Protein 3DFR (pdb70)

InterPro domains:
  IPR001796 Dihydrofolate reductase domain [PF00186] (3-160)
  IPR001796 Dihydrofolate reductase domain [PS51330] (1-161)
  IPR001796 Dihydrofolate reductase domain [cd00209] (3-160)
  IPR012259 Dihydrofolate reductase [PIRSF000194] (4-160)
  IPR012259 Dihydrofolate reductase [PTHR48069] (5-162)
  IPR017925 Dihydrofolate reductase conserved site [PS00075] (13-35)
  IPR024072 Dihydrofolate reductase-like domain superfamily [G3DSA:3.40.430.10] (2-163)
  IPR024072 Dihydrofolate reductase-like domain superfamily [SSF53597] (4-162)

Nearest PDB structures (foldseek):
  3dfr-assembly1_A  TM=1.006E+00  e=2.079E-34  Lacticaseibacillus casei
  2l28-assembly1_A  TM=8.827E-01  e=8.925E-28  Lacticaseibacillus casei
  7tj3-assembly1_A  TM=9.178E-01  e=7.478E-16  Stenotrophomonas maltophilia K279a
  4gh8-assembly2_A  TM=9.236E-01  e=3.014E-15  Escherichia coli K-12
  2w3w-assembly1_A  TM=8.950E-01  e=1.076E-14  Mycobacterium avium

B-factor: mean 25.86, std 20.61, range [6.1, 151.3]

CATH classification: 3.40.430.10

Organism: Lacticaseibacillus casei (NCBI:txid1582)

Structure (mmCIF, N/CA/C/O backbone):
data_3DFR
#
_entry.id   3DFR
#
_cell.length_a   71.860
_cell.length_b   71.860
_cell.length_c   93.380
_cell.angle_alpha   90.00
_cell.angle_beta   90.00
_cell.angle_gamma   120.00
#
_symmetry.space_group_name_H-M   'P 61'
#
loop_
_entity.id
_entity.type
_entity.pdbx_description
1 polymer 'DIHYDROFOLATE REDUCTASE'
2 non-polymer 'NADPH DIHYDRO-NICOTINAMIDE-ADENINE-DINUCLEOTIDE PHOSPHATE'
3 non-polymer METHOTREXATE
4 water water
#
loop_
_atom_site.group_PDB
_atom_site.id
_atom_site.type_symbol
_atom_site.label_atom_id
_atom_site.label_alt_id
_atom_site.label_comp_id
_atom_site.label_asym_id
_atom_site.label_entity_id
_atom_site.label_seq_id
_atom_site.pdbx_PDB_ins_code
_atom_site.Cartn_x
_atom_site.Cartn_y
_atom_site.Cartn_z
_atom_site.occupancy
_atom_site.B_iso_or_equiv
_atom_site.auth_seq_id
_atom_site.auth_comp_id
_atom_site.auth_asym_id
_atom_site.auth_atom_id
_atom_site.pdbx_PDB_model_num
ATOM 1 N N . THR A 1 1 ? -0.313 18.726 33.523 1.00 21.00 1 THR A N 1
ATOM 2 C CA . THR A 1 1 ? 0.244 19.616 32.506 1.00 21.40 1 THR A CA 1
ATOM 3 C C . THR A 1 1 ? -0.578 19.597 31.226 1.00 18.90 1 THR A C 1
ATOM 4 O O . THR A 1 1 ? -0.895 18.552 30.694 1.00 17.80 1 THR A O 1
ATOM 8 N N . ALA A 1 2 ? -1.002 20.842 30.834 1.00 13.20 2 ALA A N 1
ATOM 9 C CA . ALA A 1 2 ? -1.868 21.010 29.648 1.00 13.50 2 ALA A CA 1
ATOM 10 C C . ALA A 1 2 ? -0.999 21.570 28.416 1.00 11.60 2 ALA A C 1
ATOM 11 O O . ALA A 1 2 ? -0.040 22.323 28.649 1.00 12.60 2 ALA A O 1
ATOM 13 N N . PHE A 1 3 ? -1.387 21.234 27.174 1.00 13.20 3 PHE A N 1
ATOM 14 C CA . PHE A 1 3 ? -0.891 21.968 26.025 1.00 12.00 3 PHE A CA 1
ATOM 15 C C . PHE A 1 3 ? -2.084 22.827 25.567 1.00 13.00 3 PHE A C 1
ATOM 16 O O . PHE A 1 3 ? -3.230 22.348 25.549 1.00 13.20 3 PHE A O 1
ATOM 24 N N . LEU A 1 4 ? -1.761 24.009 25.222 1.00 10.90 4 LEU A N 1
ATOM 25 C CA . LEU A 1 4 ? -2.806 24.912 24.764 1.00 11.50 4 LEU A CA 1
ATOM 26 C C . LEU A 1 4 ? -2.386 25.478 23.401 1.00 8.00 4 LEU A C 1
ATOM 27 O O . LEU A 1 4 ? -1.311 26.082 23.270 1.00 11.00 4 LEU A O 1
ATOM 32 N N . TRP A 1 5 ? -3.176 25.242 22.430 1.00 10.60 5 TRP A N 1
ATOM 33 C CA . TRP A 1 5 ? -2.856 25.746 21.057 1.00 7.80 5 TRP A CA 1
ATOM 34 C C . TRP A 1 5 ? -4.189 25.939 20.245 1.00 10.30 5 TRP A C 1
ATOM 35 O O . TRP A 1 5 ? -5.192 25.347 20.441 1.00 11.40 5 TRP A O 1
ATOM 46 N N . ALA A 1 6 ? -3.880 26.710 19.134 1.00 9.00 6 ALA A N 1
ATOM 47 C CA . ALA A 1 6 ? -5.005 26.891 18.069 1.00 8.30 6 ALA A CA 1
ATOM 48 C C . ALA A 1 6 ? -4.383 26.399 16.771 1.00 11.30 6 ALA A C 1
ATOM 49 O O . ALA A 1 6 ? -3.212 26.772 16.510 1.00 13.50 6 ALA A O 1
ATOM 51 N N . GLN A 1 7 ? -5.163 25.683 15.949 1.00 12.60 7 GLN A N 1
ATOM 52 C CA . GLN A 1 7 ? -4.613 25.142 14.679 1.00 6.90 7 GLN A CA 1
ATOM 53 C C . GLN A 1 7 ? -5.846 25.260 13.718 1.00 12.10 7 GLN A C 1
ATOM 54 O O . GLN A 1 7 ? -6.974 25.335 13.988 1.00 14.90 7 GLN A O 1
ATOM 60 N N . ASN A 1 8 ? -5.404 25.354 12.457 1.00 12.90 8 ASN A N 1
ATOM 61 C CA . ASN A 1 8 ? -6.392 25.310 11.234 1.00 12.10 8 ASN A CA 1
ATOM 62 C C . ASN A 1 8 ? -6.643 23.792 11.224 1.00 12.90 8 ASN A C 1
ATOM 63 O O . ASN A 1 8 ? -6.148 22.846 11.803 1.00 15.50 8 ASN A O 1
ATOM 68 N N . ARG A 1 9 ? -7.491 23.580 10.104 1.00 12.40 9 ARG A N 1
ATOM 69 C CA . ARG A 1 9 ? -7.948 22.217 9.777 1.00 16.00 9 ARG A CA 1
ATOM 70 C C . ARG A 1 9 ? -6.981 21.203 9.459 1.00 17.60 9 ARG A C 1
ATOM 71 O O . ARG A 1 9 ? -7.154 20.045 9.590 1.00 18.20 9 ARG A O 1
ATOM 79 N N . ASN A 1 10 ? -5.770 21.582 8.974 1.00 13.60 10 ASN A N 1
ATOM 80 C CA . ASN A 1 10 ? -4.624 20.680 8.600 1.00 16.50 10 ASN A CA 1
ATOM 81 C C . ASN A 1 10 ? -3.625 20.705 9.758 1.00 17.50 10 ASN A C 1
ATOM 82 O O . ASN A 1 10 ? -2.576 20.194 9.487 1.00 19.80 10 ASN A O 1
ATOM 87 N N . GLY A 1 11 ? -3.805 21.427 10.879 1.00 14.30 11 GLY A N 1
ATOM 88 C CA . GLY A 1 11 ? -2.774 21.408 11.925 1.00 12.30 11 GLY A CA 1
ATOM 89 C C 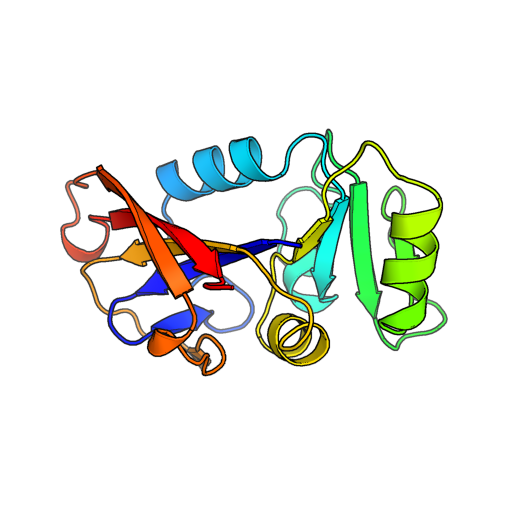. GLY A 1 11 ? -1.775 22.566 12.027 1.00 14.20 11 GLY A C 1
ATOM 90 O O . GLY A 1 11 ? -0.819 22.603 12.793 1.00 15.90 11 GLY A O 1
ATOM 91 N N . LEU A 1 12 ? -2.041 23.499 10.944 1.00 14.30 12 LEU A N 1
ATOM 92 C CA . LEU A 1 12 ? -1.096 24.576 10.916 1.0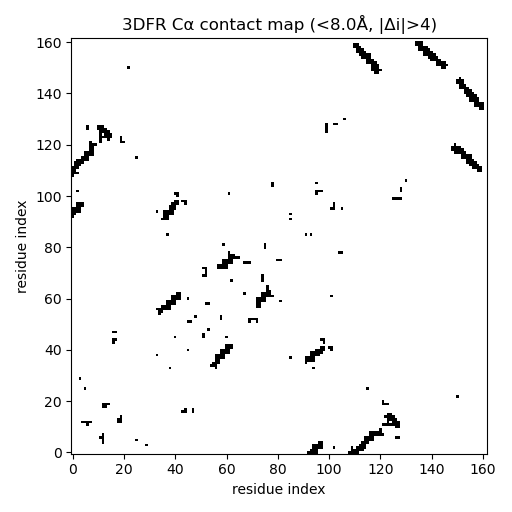0 13.00 12 LEU A CA 1
ATOM 93 C C . LEU A 1 12 ? -1.121 25.466 12.130 1.00 12.10 12 LEU A C 1
ATOM 94 O O . LEU A 1 12 ? -2.228 25.827 12.569 1.00 10.90 12 LEU A O 1
ATOM 99 N N . ILE A 1 13 ? -0.057 25.926 12.812 1.00 12.30 13 ILE A N 1
ATOM 100 C CA . ILE A 1 13 ? -0.075 26.828 13.932 1.00 7.60 13 ILE A CA 1
ATOM 101 C C . ILE A 1 13 ? 0.636 28.210 13.830 1.00 9.80 13 ILE A C 1
ATOM 102 O O . ILE A 1 13 ? 0.492 29.193 14.530 1.00 13.90 13 ILE A O 1
ATOM 107 N N . GLY A 1 14 ? 1.541 28.210 12.700 1.00 12.80 14 GLY A N 1
ATOM 108 C CA . GLY A 1 14 ? 2.317 29.492 12.662 1.00 9.90 14 GLY A CA 1
ATOM 109 C C . GLY A 1 14 ? 2.774 29.859 11.140 1.00 8.50 14 GLY A C 1
ATOM 110 O O . GLY A 1 14 ? 2.777 28.969 10.309 1.00 12.90 14 GLY A O 1
ATOM 111 N N . LYS A 1 15 ? 3.223 31.098 10.981 1.00 11.90 15 LYS A N 1
ATOM 112 C CA . LYS A 1 15 ? 3.650 31.539 9.712 1.00 17.60 15 LYS A CA 1
ATOM 113 C C . LYS A 1 15 ? 4.628 32.660 10.001 1.00 14.40 15 LYS A C 1
ATOM 114 O O . LYS A 1 15 ? 4.330 33.711 10.701 1.00 14.80 15 LYS A O 1
ATOM 120 N N . ASP A 1 16 ? 5.907 32.573 9.618 1.00 18.30 16 ASP A N 1
ATOM 121 C CA . ASP A 1 16 ? 6.960 33.649 9.599 1.00 28.80 16 ASP A CA 1
ATOM 122 C C . ASP A 1 16 ? 7.136 34.128 10.972 1.00 26.10 16 ASP A C 1
ATOM 123 O O . ASP A 1 16 ? 7.330 35.336 11.122 1.00 24.80 16 ASP A O 1
ATOM 128 N N . GLY A 1 17 ? 7.042 33.319 12.037 1.00 18.90 17 GLY A N 1
ATOM 129 C CA . GLY A 1 17 ? 7.168 33.811 13.521 1.00 14.30 17 GLY A CA 1
ATOM 130 C C . GLY A 1 17 ? 5.964 34.427 14.091 1.00 15.00 17 GLY A C 1
ATOM 131 O O . GLY A 1 17 ? 6.105 34.794 15.268 1.00 20.80 17 GLY A O 1
ATOM 132 N N . HIS A 1 18 ? 4.793 34.352 13.409 1.00 18.10 18 HIS A N 1
ATOM 133 C CA . HIS A 1 18 ? 3.618 35.031 13.932 1.00 14.10 18 HIS A CA 1
ATOM 134 C C . HIS A 1 18 ? 2.440 34.010 13.652 1.00 11.30 18 HIS A C 1
ATOM 135 O O . HIS A 1 18 ? 2.680 32.834 13.251 1.00 12.60 18 HIS A O 1
ATOM 142 N N . LEU A 1 19 ? 1.211 34.284 13.988 1.00 14.40 19 LEU A N 1
ATOM 143 C CA . LEU A 1 19 ? 0.036 33.531 13.820 1.00 16.50 19 LEU A CA 1
ATOM 144 C C . LEU A 1 19 ? -0.291 33.836 12.326 1.00 19.20 19 LEU A C 1
ATOM 145 O O . LEU A 1 19 ? -0.115 34.614 11.570 1.00 21.90 19 LEU A O 1
ATOM 150 N N . PRO A 1 20 ? -0.923 32.479 11.906 1.00 14.70 20 PRO A N 1
ATOM 151 C CA . PRO A 1 20 ? -1.293 32.685 10.375 1.00 11.40 20 PRO A CA 1
ATOM 152 C C . PRO A 1 20 ? -2.652 33.369 10.225 1.00 17.90 20 PRO A C 1
ATOM 153 O O . PRO A 1 20 ? -3.212 33.506 9.067 1.00 21.40 20 PRO A O 1
ATOM 157 N N . TRP A 1 21 ? -3.431 33.799 11.224 1.00 13.30 21 TRP A N 1
ATOM 158 C CA . TRP A 1 21 ? -4.782 34.334 11.271 1.00 14.00 21 TRP A CA 1
ATOM 159 C C . TRP A 1 21 ? -4.674 35.417 12.382 1.00 15.30 21 TRP A C 1
ATOM 160 O O . TRP A 1 21 ? -3.848 35.479 13.297 1.00 13.40 21 TRP A O 1
ATOM 171 N N . HIS A 1 22 ? -5.849 36.058 12.606 1.00 16.10 22 HIS A N 1
ATOM 172 C CA . HIS A 1 22 ? -6.112 37.022 13.680 1.00 14.00 22 HIS A CA 1
ATOM 173 C C . HIS A 1 22 ? -7.621 36.748 13.970 1.00 14.60 22 HIS A C 1
ATOM 174 O O . HIS A 1 22 ? -8.612 36.798 13.400 1.00 18.00 22 HIS A O 1
ATOM 181 N N . LEU A 1 23 ? -7.606 36.213 15.249 1.00 13.10 23 LEU A N 1
ATOM 182 C CA . LEU A 1 23 ? -8.828 35.591 15.912 1.00 15.60 23 LEU A CA 1
ATOM 183 C C . LEU A 1 23 ? -8.878 35.927 17.518 1.00 15.90 23 LEU A C 1
ATOM 184 O O . LEU A 1 23 ? -8.760 35.336 18.424 1.00 20.00 23 LEU A O 1
ATOM 189 N N . PRO A 1 24 ? -9.536 37.277 17.425 1.00 15.00 24 PRO A N 1
ATOM 190 C CA . PRO A 1 24 ? -9.662 37.806 18.825 1.00 11.70 24 PRO A CA 1
ATOM 191 C C . PRO A 1 24 ? -10.416 36.873 19.713 1.00 16.60 24 PRO A C 1
ATOM 192 O O . PRO A 1 24 ? -9.938 36.941 20.889 1.00 13.10 24 PRO A O 1
ATOM 196 N N . ASP A 1 25 ? -11.469 36.207 19.554 1.00 12.90 25 ASP A N 1
ATOM 197 C CA . ASP A 1 25 ? -12.112 35.429 20.478 1.00 18.00 25 ASP A CA 1
ATOM 198 C C . ASP A 1 25 ? -11.167 34.452 21.281 1.00 16.60 25 ASP A C 1
ATOM 199 O O . ASP A 1 25 ? -11.282 33.991 22.308 1.00 16.80 25 ASP A O 1
ATOM 204 N N . ASP A 1 26 ? -10.355 33.879 20.301 1.00 14.80 26 ASP A N 1
ATOM 205 C CA . ASP A 1 26 ? -9.367 32.815 20.758 1.00 10.40 26 ASP A CA 1
ATOM 206 C C . ASP A 1 26 ? -8.357 33.369 21.673 1.00 11.10 26 ASP A C 1
ATOM 207 O O . ASP A 1 26 ? -7.671 32.865 22.645 1.00 12.00 26 ASP A O 1
ATOM 212 N N . LEU A 1 27 ? -7.869 34.626 21.421 1.00 13.60 27 LEU A N 1
ATOM 213 C CA . LEU A 1 27 ? -6.927 35.336 22.299 1.00 12.70 27 LEU A CA 1
ATOM 214 C C . LEU A 1 27 ? -7.696 35.609 23.634 1.00 11.80 27 LEU A C 1
ATOM 215 O O . LEU A 1 27 ? -6.870 35.485 24.550 1.00 16.60 27 LEU A O 1
ATOM 220 N N . HIS A 1 28 ? -8.997 35.896 23.691 1.00 12.20 28 HIS A N 1
ATOM 221 C CA . HIS A 1 28 ? -9.514 36.194 25.063 1.00 15.20 28 HIS A CA 1
ATOM 222 C C . HIS A 1 28 ? -9.597 34.744 25.549 1.00 17.80 28 HIS A C 1
ATOM 223 O O . HIS A 1 28 ? -9.424 34.657 26.791 1.00 13.60 28 HIS A O 1
ATOM 230 N N . TYR A 1 29 ? -9.812 33.612 24.942 1.00 15.90 29 TYR A N 1
ATOM 231 C CA . TYR A 1 29 ? -9.863 32.292 25.577 1.00 17.50 29 TYR A CA 1
ATOM 232 C C . TYR A 1 29 ? -8.444 31.963 26.137 1.00 16.20 29 TYR A C 1
ATOM 233 O O . TYR A 1 29 ? -8.311 31.347 27.164 1.00 14.70 29 TYR A O 1
ATOM 242 N N . PHE A 1 30 ? -7.369 32.243 25.297 1.00 16.60 30 PHE A N 1
ATOM 243 C CA . PHE A 1 30 ? -5.961 32.056 25.773 1.00 16.70 30 PHE A CA 1
ATOM 244 C C . PHE A 1 30 ? -5.698 32.660 27.192 1.00 11.60 30 PHE A C 1
ATOM 245 O O . PHE A 1 30 ? -5.012 32.143 27.939 1.00 15.50 30 PHE A O 1
ATOM 253 N N . ARG A 1 31 ? -6.130 33.942 27.136 1.00 12.00 31 ARG A N 1
ATOM 254 C CA . ARG A 1 31 ? -5.950 34.664 28.462 1.00 15.70 31 ARG A CA 1
ATOM 255 C C . ARG A 1 31 ? -6.726 33.904 29.555 1.00 13.70 31 ARG A C 1
ATOM 256 O O . ARG A 1 31 ? -6.202 33.668 30.685 1.00 19.70 31 ARG A O 1
ATOM 264 N N . ALA A 1 32 ? -8.012 33.543 29.405 1.00 14.20 32 ALA A N 1
ATOM 265 C CA . ALA A 1 32 ? -8.835 32.803 30.414 1.00 16.30 32 ALA A CA 1
ATOM 266 C C . ALA A 1 32 ? -8.145 31.608 30.955 1.00 15.80 32 ALA A C 1
ATOM 267 O O . ALA A 1 32 ? -8.318 31.098 31.973 1.00 19.90 32 ALA A O 1
ATOM 269 N N . GLN A 1 33 ? -7.423 30.867 29.956 1.00 16.50 33 GLN A N 1
ATOM 270 C CA . GLN A 1 33 ? -6.755 29.635 30.190 1.00 15.50 33 GLN A CA 1
ATOM 271 C C . GLN A 1 33 ? -5.415 29.853 30.778 1.00 13.50 33 GLN A C 1
ATOM 272 O O . GLN A 1 33 ? -4.822 28.727 31.011 1.00 19.70 33 GLN A O 1
ATOM 278 N N . THR A 1 34 ? -4.865 31.067 30.871 1.00 16.20 34 THR A N 1
ATOM 279 C CA . THR A 1 34 ? -3.474 31.010 31.301 1.00 10.60 34 THR A CA 1
ATOM 280 C C . THR A 1 34 ? -3.334 32.000 32.534 1.00 13.10 34 THR A C 1
ATOM 281 O O . THR A 1 34 ? -2.300 31.776 33.150 1.00 18.90 34 THR A O 1
ATOM 285 N N . VAL A 1 35 ? -4.391 32.859 32.608 1.00 16.20 35 VAL A N 1
ATOM 286 C CA . VAL A 1 35 ? -4.240 33.755 33.822 1.00 16.20 35 VAL A CA 1
ATOM 287 C C . VAL A 1 35 ? -4.118 32.909 35.139 1.00 10.70 35 VAL A C 1
ATOM 288 O O . VAL A 1 35 ? -4.851 31.925 35.279 1.00 19.30 35 VAL A O 1
ATOM 292 N N . GLY A 1 36 ? -3.194 33.400 36.017 1.00 18.10 36 GLY A N 1
ATOM 293 C CA . GLY A 1 36 ? -2.961 32.597 37.184 1.00 14.10 36 GLY A CA 1
ATOM 294 C C . GLY A 1 36 ? -2.177 31.403 37.128 1.00 24.20 36 GLY A C 1
ATOM 295 O O . GLY A 1 36 ? -1.797 30.867 38.090 1.00 24.60 36 GLY A O 1
ATOM 296 N N . LYS A 1 37 ? -1.721 30.911 35.942 1.00 20.60 37 LYS A N 1
ATOM 297 C CA . LYS A 1 37 ? -1.060 29.592 35.914 1.00 18.60 37 LYS A CA 1
ATOM 298 C C . LYS A 1 37 ? 0.359 29.834 35.615 1.00 18.30 37 LYS A C 1
ATOM 299 O O . LYS A 1 37 ? 0.812 31.004 35.438 1.00 14.70 37 LYS A O 1
ATOM 305 N N . ILE A 1 38 ? 1.204 28.832 35.484 1.00 17.30 38 ILE A N 1
ATOM 306 C CA . ILE A 1 38 ? 2.576 28.895 34.952 1.00 15.30 38 ILE A CA 1
ATOM 307 C C . ILE A 1 38 ? 2.565 28.590 33.505 1.00 18.90 38 ILE A C 1
ATOM 308 O O . ILE A 1 38 ? 2.177 27.532 32.991 1.00 13.80 38 ILE A O 1
ATOM 313 N N . MET A 1 39 ? 2.749 29.567 32.683 1.00 15.50 39 MET A N 1
ATOM 314 C CA . MET A 1 39 ? 2.623 29.585 31.329 1.00 14.30 39 MET A CA 1
ATOM 315 C C . MET A 1 39 ? 3.999 29.318 30.610 1.00 14.20 39 MET A C 1
ATOM 316 O O . MET A 1 39 ? 4.847 30.251 30.741 1.00 16.60 39 MET A O 1
ATOM 321 N N . VAL A 1 40 ? 4.380 28.247 29.938 1.00 11.90 40 VAL A N 1
ATOM 322 C CA . VAL A 1 40 ? 5.677 28.017 29.256 1.00 10.00 40 VAL A CA 1
ATOM 323 C C . VAL A 1 40 ? 5.609 28.222 27.790 1.00 14.00 40 VAL A C 1
ATOM 324 O O . VAL A 1 40 ? 4.768 27.625 27.183 1.00 9.60 40 VAL A O 1
ATOM 328 N N . VAL A 1 41 ? 6.482 29.075 27.360 1.00 12.60 41 VAL A N 1
ATOM 329 C CA . VAL A 1 41 ? 6.572 29.380 25.922 1.00 13.10 41 VAL A CA 1
ATOM 330 C C . VAL A 1 41 ? 8.059 29.392 25.521 1.00 20.00 41 VAL A C 1
ATOM 331 O O . VAL A 1 41 ? 8.939 29.560 26.342 1.00 16.10 41 VAL A O 1
ATOM 335 N N . GLY A 1 42 ? 8.332 28.994 24.325 1.00 14.20 42 GLY A N 1
ATOM 336 C CA . GLY A 1 42 ? 9.651 29.025 23.662 1.00 12.90 42 GLY A CA 1
ATOM 337 C C . GLY A 1 42 ? 9.949 30.475 23.420 1.00 12.80 42 GLY A C 1
ATOM 338 O O . GLY A 1 42 ? 9.159 31.483 23.336 1.00 12.90 42 GLY A O 1
ATOM 339 N N . ARG A 1 43 ? 11.286 30.799 23.364 1.00 14.30 43 ARG A N 1
ATOM 340 C CA . ARG A 1 43 ? 11.817 32.131 23.252 1.00 15.10 43 ARG A CA 1
ATOM 341 C C . ARG A 1 43 ? 11.117 32.871 22.010 1.00 14.40 43 ARG A C 1
ATOM 342 O O . ARG A 1 43 ? 10.858 34.103 22.094 1.00 17.20 43 ARG A O 1
ATOM 350 N N . ARG A 1 44 ? 11.142 32.068 20.833 1.00 15.50 44 ARG A N 1
ATOM 351 C CA . ARG A 1 44 ? 10.517 32.853 19.703 1.00 15.10 44 ARG A CA 1
ATOM 352 C C . ARG A 1 44 ? 9.133 33.195 19.797 1.00 16.80 44 ARG A C 1
ATOM 353 O O . ARG A 1 44 ? 8.641 34.284 19.479 1.00 15.20 44 ARG A O 1
ATOM 361 N N . THR A 1 45 ? 8.242 32.373 20.366 1.00 15.10 45 THR A N 1
ATOM 362 C CA . THR A 1 45 ? 6.773 32.666 20.665 1.00 17.40 45 THR A CA 1
ATOM 363 C C . THR A 1 45 ? 6.967 33.799 21.795 1.00 18.70 45 THR A C 1
ATOM 364 O O . THR A 1 45 ? 6.180 34.738 21.589 1.00 17.00 45 THR A O 1
ATOM 368 N N . TYR A 1 46 ? 7.703 33.755 22.841 1.00 16.20 46 TYR A N 1
ATOM 369 C CA . TYR A 1 46 ? 7.617 34.900 23.700 1.00 13.30 46 TYR A CA 1
ATOM 370 C C . TYR A 1 46 ? 7.872 36.213 23.018 1.00 14.70 46 TYR A C 1
ATOM 371 O O . TYR A 1 46 ? 7.236 37.327 23.317 1.00 14.90 46 TYR A O 1
ATOM 380 N N . GLU A 1 47 ? 8.918 36.406 22.131 1.00 23.40 47 GLU A N 1
ATOM 381 C CA . GLU A 1 47 ? 9.299 37.651 21.440 1.00 21.60 47 GLU A CA 1
ATOM 382 C C . GLU A 1 47 ? 8.250 38.136 20.544 1.00 26.30 47 GLU A C 1
ATOM 383 O O . GLU A 1 47 ? 8.091 39.343 20.170 1.00 26.30 47 GLU A O 1
ATOM 389 N N . SER A 1 48 ? 7.272 37.427 20.067 1.00 25.40 48 SER A N 1
ATOM 390 C CA . SER A 1 48 ? 6.033 37.682 19.246 1.00 25.70 48 SER A CA 1
ATOM 391 C C . SER A 1 48 ? 4.815 38.186 19.993 1.00 22.50 48 SER A C 1
ATOM 392 O O . SER A 1 48 ? 3.834 38.628 19.535 1.00 32.20 48 SER A O 1
ATOM 395 N N . PHE A 1 49 ? 4.840 38.030 21.421 1.00 25.40 49 PHE A N 1
ATOM 396 C CA . PHE A 1 49 ? 3.791 38.678 22.290 1.00 21.50 49 PHE A CA 1
ATOM 397 C C . PHE A 1 49 ? 3.942 40.296 22.094 1.00 20.40 49 PHE A C 1
ATOM 398 O O . PHE A 1 49 ? 5.023 40.800 22.206 1.00 27.10 49 PHE A O 1
ATOM 406 N N . PRO A 1 50 ? 2.508 40.713 22.000 1.00 26.00 50 PRO A N 1
ATOM 407 C CA . PRO A 1 50 ? 2.706 42.287 21.860 1.00 26.70 50 PRO A CA 1
ATOM 408 C C . PRO A 1 50 ? 3.130 43.034 23.112 1.00 30.60 50 PRO A C 1
ATOM 409 O O . PRO A 1 50 ? 3.665 44.098 22.943 1.00 33.30 50 PRO A O 1
ATOM 413 N N . LYS A 1 51 ? 2.921 42.561 24.335 1.00 25.90 51 LYS A N 1
ATOM 414 C CA . LYS A 1 51 ? 3.219 43.077 25.773 1.00 26.50 51 LYS A CA 1
ATOM 415 C C . LYS A 1 51 ? 4.042 41.901 26.277 1.00 26.00 51 LYS A C 1
ATOM 416 O O . LYS A 1 51 ? 3.589 40.669 26.305 1.00 28.80 51 LYS A O 1
ATOM 418 N N . ARG A 1 52 ? 5.278 41.963 26.875 1.00 23.90 52 ARG A N 1
ATOM 419 C CA . ARG A 1 52 ? 6.169 40.731 27.360 1.00 30.70 52 ARG A CA 1
ATOM 420 C C . ARG A 1 52 ? 6.611 41.584 28.602 1.00 32.80 52 ARG A C 1
ATOM 421 O O . ARG A 1 52 ? 7.222 42.629 28.976 1.00 29.80 52 ARG A O 1
ATOM 429 N N . PRO A 1 53 ? 6.460 40.961 30.115 1.00 19.70 53 PRO A N 1
ATOM 430 C CA . PRO A 1 53 ? 5.691 39.667 29.984 1.00 18.50 53 PRO A CA 1
ATOM 431 C C . PRO A 1 53 ? 4.164 39.810 29.826 1.00 20.10 53 PRO A C 1
ATOM 432 O O . PRO A 1 53 ? 3.618 40.918 30.068 1.00 17.30 53 PRO A O 1
ATOM 436 N N . LEU A 1 54 ? 3.388 38.727 29.592 1.00 16.70 54 LEU A N 1
ATOM 437 C CA . LEU A 1 54 ? 1.911 38.808 29.508 1.00 16.70 54 LEU A CA 1
ATOM 438 C C . LEU A 1 54 ? 1.678 38.839 31.058 1.00 15.50 54 LEU A C 1
ATOM 439 O O . LEU A 1 54 ? 1.980 38.205 31.936 1.00 18.60 54 LEU A O 1
ATOM 444 N N . PRO A 1 55 ? 0.557 39.935 31.170 1.00 18.40 55 PRO A N 1
ATOM 445 C CA . PRO A 1 55 ? 0.406 40.059 32.711 1.00 16.60 55 PRO A CA 1
ATOM 446 C C . PRO A 1 55 ? -0.485 39.138 33.421 1.00 21.60 55 PRO A C 1
ATOM 447 O O . PRO A 1 55 ? -1.276 38.379 32.748 1.00 20.20 55 PRO A O 1
ATOM 451 N N . GLU A 1 56 ? -0.446 39.020 34.765 1.00 20.70 56 GLU A N 1
ATOM 452 C CA . GLU A 1 56 ? -1.329 38.161 35.615 1.00 19.80 56 GLU A CA 1
ATOM 453 C C . GLU A 1 56 ? -1.067 36.636 35.466 1.00 22.60 56 GLU A C 1
ATOM 454 O O . GLU A 1 56 ? -2.041 35.896 35.821 1.00 20.60 56 GLU A O 1
ATOM 460 N N . ARG A 1 57 ? 0.137 36.157 35.008 1.00 20.30 57 ARG A N 1
ATOM 461 C CA . ARG A 1 57 ? 0.341 34.707 34.915 1.00 16.50 57 ARG A CA 1
ATOM 462 C C . ARG A 1 57 ? 1.904 34.751 34.989 1.00 16.00 57 ARG A C 1
ATOM 463 O O . ARG A 1 57 ? 2.623 35.734 34.663 1.00 17.40 57 ARG A O 1
ATOM 471 N N . THR A 1 58 ? 2.504 33.599 35.316 1.00 17.50 58 THR A N 1
ATOM 472 C CA . THR A 1 58 ? 3.934 33.425 35.372 1.00 13.70 58 THR A CA 1
ATOM 473 C C . THR A 1 58 ? 4.337 33.077 33.888 1.00 18.80 58 THR A C 1
ATOM 474 O O . THR A 1 58 ? 3.809 32.124 33.449 1.00 17.50 58 THR A O 1
ATOM 478 N N . ASN A 1 59 ? 5.170 33.911 33.327 1.00 11.40 59 ASN A N 1
ATOM 479 C CA . ASN A 1 59 ? 5.623 33.562 31.936 1.00 10.60 59 ASN A CA 1
ATOM 480 C C . ASN A 1 59 ? 6.891 32.921 32.188 1.00 14.90 59 ASN A C 1
ATOM 481 O O . ASN A 1 59 ? 7.955 33.481 32.590 1.00 14.70 59 ASN A O 1
ATOM 486 N N . VAL A 1 60 ? 7.139 31.670 31.805 1.00 10.70 60 VAL A N 1
ATOM 487 C CA . VAL A 1 60 ? 8.465 31.029 31.815 1.00 9.80 60 VAL A CA 1
ATOM 488 C C . VAL A 1 60 ? 8.947 30.905 30.349 1.00 20.60 60 VAL A C 1
ATOM 489 O O . VAL A 1 60 ? 8.170 30.407 29.499 1.00 16.10 60 VAL A O 1
ATOM 493 N N . VAL A 1 61 ? 10.028 31.371 30.003 1.00 16.50 61 VAL A N 1
ATOM 494 C CA . VAL A 1 61 ? 10.592 31.427 28.658 1.00 14.00 61 VAL A CA 1
ATOM 495 C C . VAL A 1 61 ? 11.666 30.438 28.677 1.00 18.00 61 VAL A C 1
ATOM 496 O O . VAL A 1 61 ? 12.701 30.450 29.443 1.00 15.60 61 VAL A O 1
ATOM 500 N N . LEU A 1 62 ? 11.706 29.511 27.762 1.00 11.10 62 LEU A N 1
ATOM 501 C CA . LEU A 1 62 ? 12.712 28.403 27.575 1.00 12.60 62 LEU A CA 1
ATOM 502 C C . LEU A 1 62 ? 13.714 28.870 26.473 1.00 18.70 62 LEU A C 1
ATOM 503 O O . LEU A 1 62 ? 13.362 29.318 25.362 1.00 16.80 62 LEU A O 1
ATOM 508 N N . THR A 1 63 ? 15.076 29.125 26.613 1.00 15.30 63 THR A N 1
ATOM 509 C CA . THR A 1 63 ? 15.971 29.753 25.651 1.00 17.60 63 THR A CA 1
ATOM 510 C C . THR A 1 63 ? 17.361 29.025 25.670 1.00 27.80 63 THR A C 1
ATOM 511 O O . THR A 1 63 ? 17.545 28.534 26.893 1.00 17.20 63 THR A O 1
ATOM 515 N N . HIS A 1 64 ? 18.213 28.720 24.802 1.00 23.80 64 HIS A N 1
ATOM 516 C CA . HIS A 1 64 ? 19.528 28.135 25.091 1.00 21.60 64 HIS A CA 1
ATOM 517 C C . HIS A 1 64 ? 20.591 29.243 25.334 1.00 25.00 64 HIS A C 1
ATOM 518 O O . HIS A 1 64 ? 21.748 28.832 25.726 1.00 36.10 64 HIS A O 1
ATOM 525 N N . GLN A 1 65 ? 20.078 30.531 25.110 1.00 23.50 65 GLN A N 1
ATOM 526 C CA . GLN A 1 65 ? 20.987 31.708 25.203 1.00 22.20 65 GLN A CA 1
ATOM 527 C C . GLN A 1 65 ? 21.281 31.844 26.651 1.00 26.30 65 GLN A C 1
ATOM 528 O O . GLN A 1 65 ? 20.336 32.274 27.454 1.00 27.10 65 GLN A O 1
ATOM 534 N N . GLU A 1 66 ? 22.381 31.508 27.407 1.00 35.70 66 GLU A N 1
ATOM 535 C CA . GLU A 1 66 ? 22.729 31.726 28.845 1.00 43.20 66 GLU A CA 1
ATOM 536 C C . GLU A 1 66 ? 22.395 33.151 29.424 1.00 41.50 66 GLU A C 1
ATOM 537 O O . GLU A 1 66 ? 21.871 33.438 30.498 1.00 45.50 66 GLU A O 1
ATOM 543 N N . ASP A 1 67 ? 22.686 34.228 28.593 1.00 25.20 67 ASP A N 1
ATOM 544 C CA . ASP A 1 67 ? 22.485 35.647 28.826 1.00 31.40 67 ASP A CA 1
ATOM 545 C C . ASP A 1 67 ? 21.206 36.369 28.649 1.00 34.80 67 ASP A C 1
ATOM 546 O O . ASP A 1 67 ? 21.037 37.545 28.602 1.00 30.80 67 ASP A O 1
ATOM 551 N N . TYR A 1 68 ? 20.132 35.504 28.117 1.00 23.90 68 TYR A N 1
ATOM 552 C CA . TYR A 1 68 ? 18.967 36.188 27.594 1.00 21.80 68 TYR A CA 1
ATOM 553 C C . TYR A 1 68 ? 18.375 36.954 28.770 1.00 19.50 68 TYR A C 1
ATOM 554 O O . TYR A 1 68 ? 18.256 36.412 29.891 1.00 32.00 68 TYR A O 1
ATOM 563 N N . GLN A 1 69 ? 17.811 38.105 28.444 1.00 30.10 69 GLN A N 1
ATOM 564 C CA . GLN A 1 69 ? 17.063 38.914 29.359 1.00 23.60 69 GLN A CA 1
ATOM 565 C C . GLN A 1 69 ? 15.608 39.082 28.938 1.00 22.00 69 GLN A C 1
ATOM 566 O O . GLN A 1 69 ? 15.191 39.518 27.958 1.00 29.40 69 GLN A O 1
ATOM 572 N N . ALA A 1 70 ? 14.818 38.870 30.012 1.00 21.70 70 ALA A N 1
ATOM 573 C CA . ALA A 1 70 ? 13.380 39.045 29.919 1.00 20.00 70 ALA A CA 1
ATOM 574 C C . ALA A 1 70 ? 12.996 39.511 31.338 1.00 22.10 70 ALA A C 1
ATOM 575 O O . ALA A 1 70 ? 12.518 38.597 32.179 1.00 18.60 70 ALA A O 1
ATOM 577 N N . GLN A 1 71 ? 12.895 40.756 31.665 1.00 21.70 71 GLN A N 1
ATOM 578 C CA . GLN A 1 71 ? 12.475 41.298 32.916 1.00 18.10 71 GLN A CA 1
ATOM 579 C C . GLN A 1 71 ? 11.124 40.812 33.225 1.00 21.00 71 GLN A C 1
ATOM 580 O O . GLN A 1 71 ? 10.251 41.092 32.478 1.00 19.90 71 GLN A O 1
ATOM 586 N N . GLY A 1 72 ? 10.876 40.358 34.467 1.00 16.70 72 GLY A N 1
ATOM 587 C CA . GLY A 1 72 ? 9.493 39.991 34.859 1.00 16.30 72 GLY A CA 1
ATOM 588 C C . GLY A 1 72 ? 9.090 38.572 34.383 1.00 12.00 72 GLY A C 1
ATOM 589 O O . GLY A 1 72 ? 8.045 38.167 34.896 1.00 20.30 72 GLY A O 1
ATOM 590 N N . ALA A 1 73 ? 9.917 37.825 33.579 1.00 18.30 73 ALA A N 1
ATOM 591 C CA . ALA A 1 73 ? 9.583 36.437 33.103 1.00 17.80 73 ALA A CA 1
ATOM 592 C C . ALA A 1 73 ? 10.484 35.522 33.832 1.00 20.40 73 ALA A C 1
ATOM 593 O O . ALA A 1 73 ? 11.516 35.939 34.485 1.00 18.60 73 ALA A O 1
ATOM 595 N N . VAL A 1 74 ? 10.470 34.215 33.934 1.00 13.80 74 VAL A N 1
ATOM 596 C CA . VAL A 1 74 ? 11.278 33.238 34.541 1.00 12.50 74 VAL A CA 1
ATOM 597 C C . VAL A 1 74 ? 11.943 32.709 33.327 1.00 22.60 74 VAL A C 1
ATOM 598 O O . VAL A 1 74 ? 11.505 32.000 32.459 1.00 17.60 74 VAL A O 1
ATOM 602 N N . VAL A 1 75 ? 13.215 32.971 33.187 1.00 13.90 75 VAL A N 1
ATOM 603 C CA . VAL A 1 75 ? 14.099 32.622 32.039 1.00 17.30 75 VAL A CA 1
ATOM 604 C C . VAL A 1 75 ? 14.832 31.340 32.468 1.00 21.60 75 VAL A C 1
ATOM 605 O O . VAL A 1 75 ? 15.734 31.409 33.309 1.00 21.70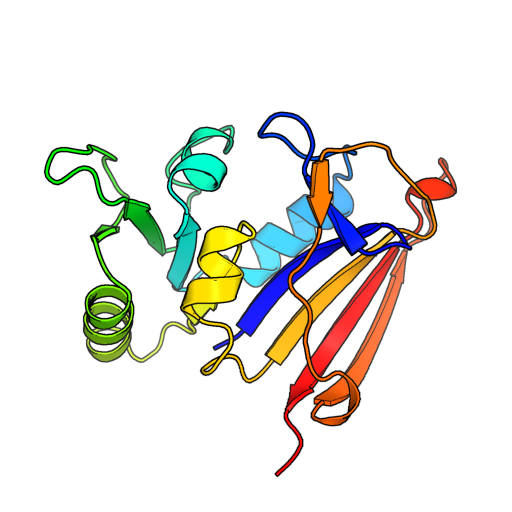 75 VAL A O 1
ATOM 609 N N . VAL A 1 76 ? 14.652 30.033 31.889 1.00 18.20 76 VAL A N 1
ATOM 610 C CA . VAL A 1 76 ? 15.339 28.820 32.113 1.00 15.60 76 VAL A CA 1
ATOM 611 C C . VAL A 1 76 ? 15.683 28.322 30.722 1.00 14.70 76 VAL A C 1
ATOM 612 O O . VAL A 1 76 ? 15.489 28.745 29.527 1.00 19.30 76 VAL A O 1
ATOM 616 N N . HIS A 1 77 ? 16.596 27.227 30.937 1.00 16.10 77 HIS A N 1
ATOM 617 C CA . HIS A 1 77 ? 17.394 26.667 29.826 1.00 17.60 77 HIS A CA 1
ATOM 618 C C . HIS A 1 77 ? 17.225 25.229 29.545 1.00 20.00 77 HIS A C 1
ATOM 619 O O . HIS A 1 77 ? 17.893 24.756 28.640 1.00 20.90 77 HIS A O 1
ATOM 626 N N . ASP A 1 78 ? 16.345 24.563 30.264 1.00 19.60 78 ASP A N 1
ATOM 627 C CA . ASP A 1 78 ? 16.172 23.107 29.872 1.00 24.60 78 ASP A CA 1
ATOM 628 C C . ASP A 1 78 ? 14.839 22.814 30.358 1.00 19.10 78 ASP A C 1
ATOM 629 O O . ASP A 1 78 ? 14.275 23.493 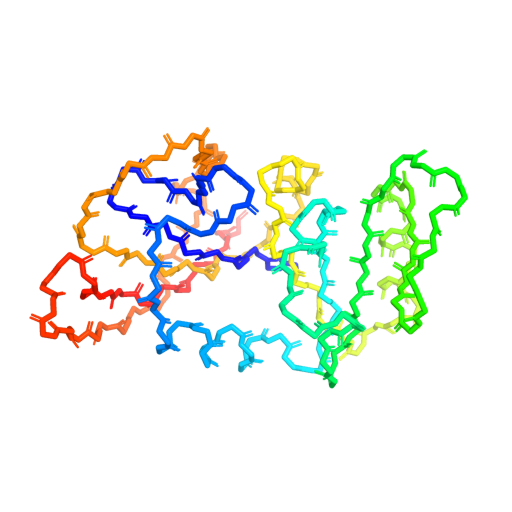31.422 1.00 18.70 78 ASP A O 1
ATOM 634 N N . VAL A 1 79 ? 14.192 21.657 30.143 1.00 18.20 79 VAL A N 1
ATOM 635 C CA . VAL A 1 79 ? 12.942 21.184 30.713 1.00 20.20 79 VAL A CA 1
ATOM 636 C C . VAL A 1 79 ? 12.992 20.848 32.216 1.00 21.00 79 VAL A C 1
ATOM 637 O O . VAL A 1 79 ? 12.022 21.184 32.898 1.00 18.30 79 VAL A O 1
ATOM 641 N N . ALA A 1 80 ? 14.074 20.344 32.823 1.00 20.10 80 ALA A N 1
ATOM 642 C CA . ALA A 1 80 ? 14.307 19.927 34.224 1.00 17.00 80 ALA A CA 1
ATOM 643 C C . ALA A 1 80 ? 14.067 21.290 34.952 1.00 11.50 80 ALA A C 1
ATOM 644 O O . ALA A 1 80 ? 13.370 21.190 35.979 1.00 20.60 80 ALA A O 1
ATOM 646 N N . ALA A 1 81 ? 14.541 22.447 34.476 1.00 14.90 81 ALA A N 1
ATOM 647 C CA . ALA A 1 81 ? 14.250 23.698 35.242 1.00 17.00 81 ALA A CA 1
ATOM 648 C C . ALA A 1 81 ? 12.899 24.096 35.260 1.00 25.20 81 ALA A C 1
ATOM 649 O O . ALA A 1 81 ? 12.464 24.688 36.222 1.00 20.10 81 ALA A O 1
ATOM 651 N N . VAL A 1 82 ? 12.055 23.767 34.270 1.00 21.40 82 VAL A N 1
ATOM 652 C CA . VAL A 1 82 ? 10.736 24.121 34.205 1.00 19.50 82 VAL A CA 1
ATOM 653 C C . VAL A 1 82 ? 10.093 23.368 35.382 1.00 16.50 82 VAL A C 1
ATOM 654 O O . VAL A 1 82 ? 9.198 23.736 36.185 1.00 19.20 82 VAL A O 1
ATOM 658 N N . PHE A 1 83 ? 10.265 22.012 35.344 1.00 15.20 83 PHE A N 1
ATOM 659 C CA . PHE A 1 83 ? 9.604 21.178 36.353 1.00 14.30 83 PHE A CA 1
ATOM 660 C C . PHE A 1 83 ? 10.222 21.576 37.772 1.00 17.90 83 PHE A C 1
ATOM 661 O O . PHE A 1 83 ? 9.360 21.464 38.603 1.00 20.10 83 PHE A O 1
ATOM 669 N N . ALA A 1 84 ? 11.408 21.788 37.950 1.00 17.30 84 ALA A N 1
ATOM 670 C CA . ALA A 1 84 ? 12.004 22.248 39.294 1.00 20.80 84 ALA A CA 1
ATOM 671 C C . ALA A 1 84 ? 11.250 23.543 39.658 1.00 28.20 84 ALA A C 1
ATOM 672 O O . ALA A 1 84 ? 10.732 23.642 40.798 1.00 22.00 84 ALA A O 1
ATOM 674 N N . TYR A 1 85 ? 10.865 24.495 38.781 1.00 19.10 85 TYR A N 1
ATOM 675 C CA . TYR A 1 85 ? 10.125 25.677 39.098 1.00 14.20 85 TYR A CA 1
ATOM 676 C C . TYR A 1 85 ? 8.720 25.260 39.500 1.00 22.50 85 TYR A C 1
ATOM 677 O O . TYR A 1 85 ? 8.142 25.677 40.462 1.00 18.50 85 TYR A O 1
ATOM 686 N N . ALA A 1 86 ? 8.005 24.482 38.687 1.00 17.90 86 ALA A N 1
ATOM 687 C CA . ALA A 1 86 ? 6.654 23.935 38.911 1.00 20.00 86 ALA A CA 1
ATOM 688 C C . ALA A 1 86 ? 6.511 23.138 40.340 1.00 17.90 86 ALA A C 1
ATOM 689 O O . ALA A 1 86 ? 5.522 23.480 41.087 1.00 26.30 86 ALA A O 1
ATOM 691 N N . LYS A 1 87 ? 7.499 22.385 40.732 1.00 24.10 87 LYS A N 1
ATOM 692 C CA . LYS A 1 87 ? 7.646 21.694 42.002 1.00 30.40 87 LYS A CA 1
ATOM 693 C C . LYS A 1 87 ? 7.596 22.790 43.170 1.00 19.70 87 LYS A C 1
ATOM 694 O O . LYS A 1 87 ? 6.988 22.671 44.262 1.00 34.50 87 LYS A O 1
ATOM 700 N N . GLN A 1 88 ? 8.253 23.978 43.011 1.00 21.50 88 GLN A N 1
ATOM 701 C CA . GLN A 1 88 ? 8.271 25.042 44.001 1.00 26.10 88 GLN A CA 1
ATOM 702 C C . GLN A 1 88 ? 7.078 25.827 44.346 1.00 20.40 88 GLN A C 1
ATOM 703 O O . GLN A 1 88 ? 6.676 26.573 45.261 1.00 36.00 88 GLN A O 1
ATOM 709 N N . HIS A 1 89 ? 6.087 25.752 43.282 1.00 22.60 89 HIS A N 1
ATOM 710 C CA . HIS A 1 89 ? 4.836 26.287 42.740 1.00 31.80 89 HIS A CA 1
ATOM 711 C C . HIS A 1 89 ? 3.758 25.391 43.076 1.00 44.20 89 HIS A C 1
ATOM 712 O O . HIS A 1 89 ? 3.949 25.372 44.636 1.00 53.80 89 HIS A O 1
ATOM 719 N N . LEU A 1 90 ? 3.158 24.812 42.591 1.00 39.50 90 LEU A N 1
ATOM 720 C CA . LEU A 1 90 ? 2.389 23.767 43.599 1.00 33.20 90 LEU A CA 1
ATOM 721 C C . LEU A 1 90 ? 0.938 23.754 43.300 1.00 41.70 90 LEU A C 1
ATOM 722 O O . LEU A 1 90 ? 0.140 22.970 42.703 1.00 45.20 90 LEU A O 1
ATOM 727 N N . ASP A 1 91 ? 0.363 24.862 43.590 1.00 39.90 91 ASP A N 1
ATOM 728 C CA . ASP A 1 91 ? -0.952 25.434 43.646 1.00 46.50 91 ASP A CA 1
ATOM 729 C C . ASP A 1 91 ? -1.182 26.144 42.198 1.00 28.70 91 ASP A C 1
ATOM 730 O O . ASP A 1 91 ? -2.386 26.660 41.918 1.00 59.70 91 ASP A O 1
ATOM 735 N N . GLN A 1 92 ? -0.025 26.281 41.330 1.00 24.10 92 GLN A N 1
ATOM 736 C CA . GLN A 1 92 ? -0.305 26.916 39.957 1.00 23.50 92 GLN A CA 1
ATOM 737 C C . GLN A 1 92 ? -0.137 25.627 38.995 1.00 20.70 92 GLN A C 1
ATOM 738 O O . GLN A 1 92 ? 0.578 24.601 39.164 1.00 30.80 92 GLN A O 1
ATOM 744 N N . GLU A 1 93 ? -1.096 25.546 38.108 1.00 20.00 93 GLU A N 1
ATOM 745 C CA . GLU A 1 93 ? -1.132 24.501 37.006 1.00 25.80 93 GLU A CA 1
ATOM 746 C C . GLU A 1 93 ? -0.165 24.843 35.961 1.00 27.70 93 GLU A C 1
ATOM 747 O O . GLU A 1 93 ? 0.129 26.051 35.709 1.00 18.90 93 GLU A O 1
ATOM 753 N N . LEU A 1 94 ? 0.507 23.941 35.326 1.00 19.00 94 LEU A N 1
ATOM 754 C CA . LEU A 1 94 ? 1.444 24.196 34.270 1.00 17.60 94 LEU A CA 1
ATOM 755 C C . LEU A 1 94 ? 0.722 23.953 32.804 1.00 20.70 94 LEU A C 1
ATOM 756 O O . LEU A 1 94 ? 0.097 23.007 32.487 1.00 17.30 94 LEU A O 1
ATOM 761 N N . VAL A 1 95 ? 0.780 25.036 32.076 1.00 15.20 95 VAL A N 1
ATOM 762 C CA . VAL A 1 95 ? 0.262 25.161 30.741 1.00 14.00 95 VAL A CA 1
ATOM 763 C C . VAL A 1 95 ? 1.527 25.559 29.714 1.00 17.10 95 VAL A C 1
ATOM 764 O O . VAL A 1 95 ? 2.185 26.511 29.882 1.00 15.10 95 VAL A O 1
ATOM 768 N N . ILE A 1 96 ? 1.613 24.576 28.752 1.00 9.20 96 ILE A N 1
ATOM 769 C CA . ILE A 1 96 ? 2.648 24.688 27.659 1.00 9.80 96 ILE A CA 1
ATOM 770 C C . ILE A 1 96 ? 1.854 25.341 26.483 1.00 11.20 96 ILE A C 1
ATOM 771 O O . ILE A 1 96 ? 0.880 24.800 26.100 1.00 11.80 96 ILE A O 1
ATOM 776 N N . ALA A 1 97 ? 2.339 26.555 26.156 1.00 10.00 97 ALA A N 1
ATOM 777 C CA . ALA A 1 97 ? 1.635 27.351 25.138 1.00 8.10 97 ALA A CA 1
ATOM 778 C C . ALA A 1 97 ? 2.436 27.420 23.737 1.00 13.20 97 ALA A C 1
ATOM 779 O O . ALA A 1 97 ? 1.865 28.198 22.981 1.00 14.10 97 ALA A O 1
ATOM 781 N N . GLY A 1 98 ? 3.482 26.654 23.569 1.00 12.00 98 GLY A N 1
ATOM 782 C CA . GLY A 1 98 ? 4.161 26.660 22.336 1.00 14.70 98 GLY A CA 1
ATOM 783 C C . GLY A 1 98 ? 5.436 27.364 22.215 1.00 14.70 98 GLY A C 1
ATOM 784 O O . GLY A 1 98 ? 5.774 27.924 23.168 1.00 13.30 98 GLY A O 1
ATOM 785 N N . GLY A 1 99 ? 6.036 27.382 20.936 1.00 9.10 99 GLY A N 1
ATOM 786 C CA . GLY A 1 99 ? 5.487 26.816 19.750 1.00 12.10 99 GLY A CA 1
ATOM 787 C C . GLY A 1 99 ? 5.925 25.497 19.675 1.00 12.90 99 GLY A C 1
ATOM 788 O O . GLY A 1 99 ? 6.036 24.669 20.544 1.00 11.90 99 GLY A O 1
ATOM 789 N N . ALA A 1 100 ? 6.097 24.961 18.405 1.00 11.60 100 ALA A N 1
ATOM 790 C CA . ALA A 1 100 ? 6.381 23.586 18.032 1.00 14.10 100 ALA A CA 1
ATOM 791 C C . ALA A 1 100 ? 7.624 22.877 18.732 1.00 12.00 100 ALA A C 1
ATOM 792 O O . ALA A 1 100 ? 7.509 21.744 19.274 1.00 14.60 100 ALA A O 1
ATOM 794 N N . GLN A 1 101 ? 8.713 23.692 18.816 1.00 13.40 101 GLN A N 1
ATOM 795 C CA . GLN A 1 101 ? 9.924 23.076 19.442 1.00 14.60 101 GLN A CA 1
ATOM 796 C C . GLN A 1 101 ? 9.579 22.839 20.898 1.00 10.90 101 GLN A C 1
ATOM 797 O O . GLN A 1 101 ? 9.999 21.887 21.524 1.00 15.70 101 GLN A O 1
ATOM 803 N N . ILE A 1 102 ? 8.832 23.785 21.552 1.00 13.10 102 ILE A N 1
ATOM 804 C CA . ILE A 1 102 ? 8.490 23.443 22.999 1.00 11.10 102 ILE A CA 1
ATOM 805 C C . ILE A 1 102 ? 7.459 22.429 23.214 1.00 12.80 102 ILE A C 1
ATOM 806 O O . ILE A 1 102 ? 7.614 21.663 24.185 1.00 12.50 102 ILE A O 1
ATOM 811 N N . PHE A 1 103 ? 6.489 22.391 22.280 1.00 12.40 103 PHE A N 1
ATOM 812 C CA . PHE A 1 103 ? 5.573 21.215 22.402 1.00 13.50 103 PHE A CA 1
ATOM 813 C C . PHE A 1 103 ? 6.313 19.883 22.327 1.00 14.60 103 PHE A C 1
ATOM 814 O O . PHE A 1 103 ? 6.054 18.888 22.990 1.00 11.70 103 PHE A O 1
ATOM 822 N N . THR A 1 104 ? 7.362 19.809 21.375 1.00 13.50 104 THR A N 1
ATOM 823 C CA . THR A 1 104 ? 8.181 18.514 21.272 1.00 11.60 104 THR A CA 1
ATOM 824 C C . THR A 1 104 ? 8.936 18.253 22.579 1.00 12.80 104 THR A C 1
ATOM 825 O O . THR A 1 104 ? 8.839 17.139 23.046 1.00 18.60 104 THR A O 1
ATOM 829 N N . ALA A 1 105 ? 9.471 19.342 23.177 1.00 13.00 105 ALA A N 1
ATOM 830 C CA . ALA A 1 105 ? 10.276 19.130 24.456 1.00 14.20 105 ALA A CA 1
ATOM 831 C C . ALA A 1 105 ? 9.248 18.695 25.362 1.00 16.60 105 ALA A C 1
ATOM 832 O O . ALA A 1 105 ? 9.741 17.792 26.333 1.00 16.80 105 ALA A O 1
ATOM 834 N N . PHE A 1 106 ? 7.969 18.856 25.670 1.00 16.40 106 PHE A N 1
ATOM 835 C CA . PHE A 1 106 ? 7.100 18.359 26.819 1.00 17.60 106 PHE A CA 1
ATOM 836 C C . PHE A 1 106 ? 6.223 17.288 26.202 1.00 19.80 106 PHE A C 1
ATOM 837 O O . PHE A 1 106 ? 5.321 16.896 26.884 1.00 15.10 106 PHE A O 1
ATOM 845 N N . LYS A 1 107 ? 6.414 16.685 24.998 1.00 16.60 107 LYS A N 1
ATOM 846 C CA . LYS A 1 107 ? 5.418 15.720 24.316 1.00 14.80 107 LYS A CA 1
ATOM 847 C C . LYS A 1 107 ? 5.253 14.550 25.362 1.00 23.50 107 LYS A C 1
ATOM 848 O O . LYS A 1 107 ? 4.128 14.083 25.362 1.00 24.60 107 LYS A O 1
ATOM 854 N N . ASP A 1 108 ? 6.051 14.177 26.305 1.00 22.00 108 ASP A N 1
ATOM 855 C CA . ASP A 1 108 ? 5.709 13.013 27.211 1.00 20.70 108 ASP A CA 1
ATOM 856 C C . ASP A 1 108 ? 5.095 13.330 28.537 1.00 19.40 108 ASP A C 1
ATOM 857 O O . ASP A 1 108 ? 4.764 12.310 29.163 1.00 26.60 108 ASP A O 1
ATOM 862 N N . ASP A 1 109 ? 4.962 14.581 28.696 1.00 16.00 109 ASP A N 1
ATOM 863 C CA . ASP A 1 109 ? 4.463 14.774 30.078 1.00 18.30 109 ASP A CA 1
ATOM 864 C C . ASP A 1 109 ? 3.176 15.471 29.882 1.00 26.50 109 ASP A C 1
ATOM 865 O O . ASP A 1 109 ? 2.594 15.857 30.890 1.00 25.00 109 ASP A O 1
ATOM 870 N N . VAL A 1 110 ? 2.479 15.608 28.724 1.00 17.90 110 VAL A N 1
ATOM 871 C CA . VAL A 1 110 ? 1.157 16.367 28.714 1.00 19.40 110 VAL A CA 1
ATOM 872 C C . VAL A 1 110 ? 0.111 15.340 29.023 1.00 16.70 110 VAL A C 1
ATOM 873 O O . VAL A 1 110 ? -0.126 14.145 28.733 1.00 16.50 110 VAL A O 1
ATOM 877 N N . ASP A 1 111 ? -0.884 15.795 29.835 1.00 11.00 111 ASP A N 1
ATOM 878 C CA . ASP A 1 111 ? -2.149 14.998 30.264 1.00 14.50 111 ASP A CA 1
ATOM 879 C C . ASP A 1 111 ? -3.428 15.645 29.657 1.00 11.30 111 ASP A C 1
ATOM 880 O O . ASP A 1 111 ? -4.506 14.961 29.657 1.00 12.60 111 ASP A O 1
ATOM 885 N N . THR A 1 112 ? -3.442 16.902 29.284 1.00 8.70 112 THR A N 1
ATOM 886 C CA . THR A 1 112 ? -4.689 17.494 28.752 1.00 9.00 112 THR A CA 1
ATOM 887 C C . THR A 1 112 ? -4.387 18.340 27.519 1.00 10.70 112 THR A C 1
ATOM 888 O O . THR A 1 112 ? -3.320 19.056 27.547 1.00 12.20 112 THR A O 1
ATOM 892 N N . LEU A 1 113 ? -5.264 18.253 26.576 1.00 10.70 113 LEU A N 1
ATOM 893 C CA . LEU A 1 113 ? -5.066 19.105 25.362 1.00 14.50 113 LEU A CA 1
ATOM 894 C C . LEU A 1 113 ? -6.137 20.201 25.343 1.00 13.50 113 LEU A C 1
ATOM 895 O O . LEU A 1 113 ? -7.333 19.697 25.250 1.00 12.10 113 LEU A O 1
ATOM 900 N N . LEU A 1 114 ? -5.785 21.433 25.269 1.00 12.40 114 LEU A N 1
ATOM 901 C CA . LEU A 1 114 ? -6.740 22.566 25.129 1.00 11.10 114 LEU A CA 1
ATOM 902 C C . LEU A 1 114 ? -6.467 23.026 23.644 1.00 11.30 114 LEU A C 1
ATOM 903 O O . LEU A 1 114 ? -5.537 23.792 23.448 1.00 11.40 114 LEU A O 1
ATOM 908 N N . VAL A 1 115 ? -7.333 22.497 22.710 1.00 13.50 115 VAL A N 1
ATOM 909 C CA . VAL A 1 115 ? -7.085 22.790 21.272 1.00 14.30 115 VAL A CA 1
ATOM 910 C C . VAL A 1 115 ? -8.181 23.679 20.730 1.00 14.00 115 VAL A C 1
ATOM 911 O O . VAL A 1 115 ? -9.306 23.362 21.011 1.00 14.30 115 VAL A O 1
ATOM 915 N N . THR A 1 116 ? -7.923 24.737 19.965 1.00 11.10 116 THR A N 1
ATOM 916 C CA . THR A 1 116 ? -8.950 25.484 19.264 1.00 11.00 116 THR A CA 1
ATOM 917 C C . THR A 1 116 ? -8.702 25.005 17.770 1.00 12.00 116 THR A C 1
ATOM 918 O O . THR A 1 116 ? -7.610 25.167 17.266 1.00 14.40 116 THR A O 1
ATOM 922 N N . ARG A 1 117 ? -9.698 24.489 17.210 1.00 8.90 117 ARG A N 1
ATOM 923 C CA . ARG A 1 117 ? -9.705 23.991 15.791 1.00 15.60 117 ARG A CA 1
ATOM 924 C C . ARG A 1 117 ? -10.427 25.055 14.857 1.00 15.40 117 ARG A C 1
ATOM 925 O O . ARG A 1 117 ? -11.652 25.123 15.090 1.00 12.90 117 ARG A O 1
ATOM 933 N N . LEU A 1 118 ? -9.672 25.602 13.867 1.00 13.40 118 LEU A N 1
ATOM 934 C CA . LEU A 1 118 ? -10.323 26.604 12.914 1.00 12.00 118 LEU A CA 1
ATOM 935 C C . LEU A 1 118 ? -10.941 25.696 11.887 1.00 12.20 118 LEU A C 1
ATOM 936 O O . LEU A 1 118 ? -10.254 24.769 11.458 1.00 14.50 118 LEU A O 1
ATOM 941 N N . ALA A 1 119 ? -12.090 26.181 11.271 1.00 15.20 119 ALA A N 1
ATOM 942 C CA . ALA A 1 119 ? -12.705 25.316 10.160 1.00 15.60 119 ALA A CA 1
ATOM 943 C C . ALA A 1 119 ? -11.868 25.596 8.918 1.00 15.20 119 ALA A C 1
ATOM 944 O O . ALA A 1 119 ? -11.817 24.650 8.040 1.00 18.90 119 ALA A O 1
ATOM 946 N N . GLY A 1 120 ? -11.142 26.629 8.619 1.00 13.60 120 GLY A N 1
ATOM 947 C CA . GLY A 1 120 ? -10.484 26.872 7.433 1.00 16.30 120 GLY A CA 1
ATOM 948 C C . GLY A 1 120 ? -9.083 26.449 7.396 1.00 15.10 120 GLY A C 1
ATOM 949 O O . GLY A 1 120 ? -8.462 25.833 8.245 1.00 20.10 120 GLY A O 1
ATOM 950 N N . SER A 1 121 ? -8.555 26.866 6.172 1.00 15.90 121 SER A N 1
ATOM 951 C CA . SER A 1 121 ? -7.136 26.474 5.892 1.00 14.90 121 SER A CA 1
ATOM 952 C C . SER A 1 121 ? -6.306 27.662 5.575 1.00 14.30 121 SER A C 1
ATOM 953 O O . SER A 1 121 ? -6.870 28.677 4.968 1.00 16.10 121 SER A O 1
ATOM 956 N N . PHE A 1 122 ? -5.088 27.880 6.107 1.00 16.00 122 PHE A N 1
ATOM 957 C CA . PHE A 1 122 ? -4.315 29.106 6.107 1.00 14.50 122 PHE A CA 1
ATOM 958 C C . PHE A 1 122 ? -2.950 28.720 5.565 1.00 16.20 122 PHE A C 1
ATOM 959 O O . PHE A 1 122 ? -2.619 27.513 5.537 1.00 20.00 122 PHE A O 1
ATOM 967 N N . GLU A 1 123 ? -2.156 29.585 5.080 1.00 19.00 123 GLU A N 1
ATOM 968 C CA . GLU A 1 123 ? -0.834 29.249 4.613 1.00 19.10 123 GLU A CA 1
ATOM 969 C C . GLU A 1 123 ? 0.068 29.579 5.668 1.00 16.60 123 GLU A C 1
ATOM 970 O O . GLU A 1 123 ? -0.025 30.500 6.593 1.00 14.00 123 GLU A O 1
ATOM 976 N N . GLY A 1 124 ? 1.096 28.832 5.958 1.00 14.30 124 GLY A N 1
ATOM 977 C CA . GLY A 1 124 ? 2.152 29.081 6.882 1.00 12.50 124 GLY A CA 1
ATOM 978 C C . GLY A 1 124 ? 3.244 27.974 6.723 1.00 16.00 124 GLY A C 1
ATOM 979 O O . GLY A 1 124 ? 3.338 27.077 5.864 1.00 18.50 124 GLY A O 1
ATOM 980 N N . ASP A 1 125 ? 4.017 27.918 7.835 1.00 14.10 125 ASP A N 1
ATOM 981 C CA . ASP A 1 125 ? 5.249 27.065 7.872 1.00 12.90 125 ASP A CA 1
ATOM 982 C C . ASP A 1 125 ? 5.451 26.256 9.170 1.00 22.40 125 ASP A C 1
ATOM 983 O O . ASP A 1 125 ? 6.460 25.565 9.170 1.00 17.60 125 ASP A O 1
ATOM 988 N N . THR A 1 126 ? 4.538 26.306 10.122 1.00 15.30 126 THR A N 1
ATOM 989 C CA . THR A 1 126 ? 4.807 25.565 11.402 1.00 12.60 126 THR A CA 1
ATOM 990 C C . THR A 1 126 ? 3.431 24.862 11.654 1.00 13.50 126 THR A C 1
ATOM 991 O O . THR A 1 126 ? 2.422 25.490 11.570 1.00 12.60 126 THR A O 1
ATOM 995 N N . LYS A 1 127 ? 3.507 23.536 11.962 1.00 12.90 127 LYS A N 1
ATOM 996 C CA . LYS A 1 127 ? 2.332 22.684 12.233 1.00 10.70 127 LYS A CA 1
ATOM 997 C C . LYS A 1 127 ? 2.598 22.186 13.727 1.00 12.10 127 LYS A C 1
ATOM 998 O O . LYS A 1 127 ? 3.686 22.142 14.259 1.00 13.10 127 LYS A O 1
ATOM 1004 N N . MET A 1 128 ? 1.416 21.844 14.203 1.00 14.40 128 MET A N 1
ATOM 1005 C CA . MET A 1 128 ? 1.383 21.153 15.557 1.00 9.30 128 MET A CA 1
ATOM 1006 C C . MET A 1 128 ? 2.102 19.734 15.314 1.00 9.20 128 MET A C 1
ATOM 1007 O O . MET A 1 128 ? 2.073 18.987 14.287 1.00 13.40 128 MET A O 1
ATOM 1012 N N . ILE A 1 129 ? 2.817 19.379 16.426 1.00 12.10 129 ILE A N 1
ATOM 1013 C CA . ILE A 1 129 ? 3.507 18.135 16.594 1.00 10.70 129 ILE A CA 1
ATOM 1014 C C . ILE A 1 129 ? 2.325 17.070 16.650 1.00 9.40 129 ILE A C 1
ATOM 1015 O O . ILE A 1 129 ? 1.247 17.070 17.004 1.00 14.10 129 ILE A O 1
ATOM 1020 N N . PRO A 1 130 ? 3.004 15.869 15.959 1.00 14.30 130 PRO A N 1
ATOM 1021 C CA . PRO A 1 130 ? 2.055 14.712 15.987 1.00 11.20 130 PRO A CA 1
ATOM 1022 C C . PRO A 1 130 ? 1.667 14.102 17.331 1.00 14.20 130 PRO A C 1
ATOM 1023 O O . PRO A 1 130 ? 2.623 14.102 18.228 1.00 20.90 130 PRO A O 1
ATOM 1027 N N . LEU A 1 131 ? 0.413 13.834 17.658 1.00 16.70 131 LEU A N 1
ATOM 1028 C CA . LEU A 1 131 ? 0.230 13.280 19.068 1.00 18.60 131 LEU A CA 1
ATOM 1029 C C . LEU A 1 131 ? -0.632 12.048 18.797 1.00 17.90 131 LEU A C 1
ATOM 1030 O O . LEU A 1 131 ? -1.240 11.830 17.630 1.00 16.90 131 LEU A O 1
ATOM 1035 N N . ASN A 1 132 ? -0.589 11.177 19.881 1.00 21.00 132 ASN A N 1
ATOM 1036 C CA . ASN A 1 132 ? -1.491 9.864 19.815 1.00 19.10 132 ASN A CA 1
ATOM 1037 C C . ASN A 1 132 ? -2.871 10.312 20.170 1.00 17.20 132 ASN A C 1
ATOM 1038 O O . ASN A 1 132 ? -3.029 10.138 21.487 1.00 18.40 132 ASN A O 1
ATOM 1043 N N . TRP A 1 133 ? -3.938 10.766 19.470 1.00 16.80 133 TRP A N 1
ATOM 1044 C CA . TRP A 1 133 ? -5.307 11.208 19.731 1.00 22.00 133 TRP A CA 1
ATOM 1045 C C . TRP A 1 133 ? -5.986 10.032 20.432 1.00 25.60 133 TRP A C 1
ATOM 1046 O O . TRP A 1 133 ? -6.927 10.256 21.123 1.00 21.30 133 TRP A O 1
ATOM 1057 N N . ASP A 1 134 ? -5.641 8.874 20.049 1.00 20.60 134 ASP A N 1
ATOM 1058 C CA . ASP A 1 134 ? -6.306 7.586 20.432 1.00 30.00 134 ASP A CA 1
ATOM 1059 C C . ASP A 1 134 ? -6.043 7.455 21.935 1.00 22.10 134 ASP A C 1
ATOM 1060 O O . ASP A 1 134 ? -6.848 6.746 22.617 1.00 30.90 134 ASP A O 1
ATOM 1065 N N . ASP A 1 135 ? -5.070 7.960 22.626 1.00 19.30 135 AS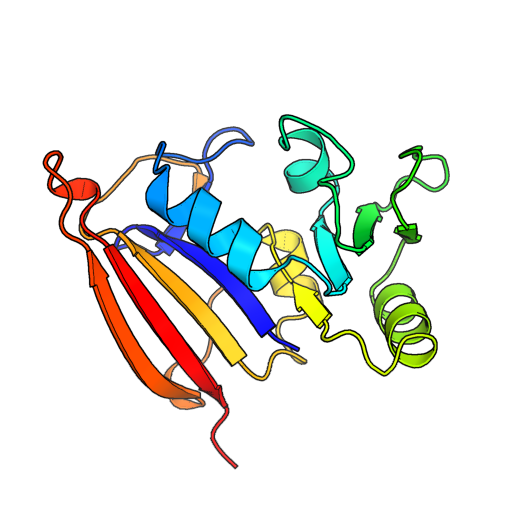P A N 1
ATOM 1066 C CA . ASP A 1 135 ? -4.721 7.941 24.036 1.00 16.20 135 ASP A CA 1
ATOM 1067 C C . ASP A 1 135 ? -5.548 9.123 24.951 1.00 10.10 135 ASP A C 1
ATOM 1068 O O . ASP A 1 135 ? -5.332 9.111 26.146 1.00 17.90 135 ASP A O 1
ATOM 1073 N N . PHE A 1 136 ? -6.421 9.777 24.223 1.00 15.50 136 PHE A N 1
ATOM 1074 C CA . PHE A 1 136 ? -7.082 10.884 24.914 1.00 13.00 136 PHE A CA 1
ATOM 1075 C C . PHE A 1 136 ? -8.548 10.735 24.624 1.00 20.00 136 PHE A C 1
ATOM 1076 O O . PHE A 1 136 ? -9.000 10.163 23.625 1.00 19.20 136 PHE A O 1
ATOM 1084 N N . THR A 1 137 ? -9.399 11.326 25.483 1.00 15.70 137 THR A N 1
ATOM 1085 C CA . THR A 1 137 ? -10.858 11.364 25.194 1.00 13.30 137 THR A CA 1
ATOM 1086 C C . THR A 1 137 ? -11.379 12.801 24.904 1.00 10.10 137 THR A C 1
ATOM 1087 O O . THR A 1 137 ? -10.808 13.604 25.820 1.00 14.10 137 THR A O 1
ATOM 1091 N N . LYS A 1 138 ? -12.245 13.318 23.989 1.00 15.80 138 LYS A N 1
ATOM 1092 C CA . LYS A 1 138 ? -12.647 14.637 23.971 1.00 15.70 138 LYS A CA 1
ATOM 1093 C C . LYS A 1 138 ? -13.704 14.774 24.998 1.00 12.40 138 LYS A C 1
ATOM 1094 O O . LYS A 1 138 ? -14.879 14.295 24.811 1.00 18.50 138 LYS A O 1
ATOM 1100 N N . VAL A 1 139 ? -13.488 15.471 26.053 1.00 11.90 139 VAL A N 1
ATOM 1101 C CA . VAL A 1 139 ? -14.469 15.676 27.118 1.00 12.30 139 VAL A CA 1
ATOM 1102 C C . VAL A 1 139 ? -15.432 16.734 26.809 1.00 14.00 139 VAL A C 1
ATOM 1103 O O . VAL A 1 139 ? -16.607 16.765 27.276 1.00 14.40 139 VAL A O 1
ATOM 1107 N N . SER A 1 140 ? -14.986 17.879 26.174 1.00 11.10 140 SER A N 1
ATOM 1108 C CA . SER A 1 140 ? -15.834 19.074 26.044 1.00 11.90 140 SER A CA 1
ATOM 1109 C C . SER A 1 140 ? -15.533 19.535 24.634 1.00 15.40 140 SER A C 1
ATOM 1110 O O . SER A 1 140 ? -14.390 19.547 24.167 1.00 13.80 140 SER A O 1
ATOM 1113 N N . SER A 1 141 ? -16.614 20.101 24.036 1.00 12.70 141 SER A N 1
ATOM 1114 C CA . SER A 1 141 ? -16.424 20.755 22.701 1.00 13.40 141 SER A CA 1
ATOM 1115 C C . SER A 1 141 ? -17.340 21.906 22.654 1.00 16.80 141 SER A C 1
ATOM 1116 O O . SER A 1 141 ? -18.569 21.856 23.140 1.00 15.80 141 SER A O 1
ATOM 1119 N N . ARG A 1 142 ? -16.981 23.151 22.262 1.00 14.10 142 ARG A N 1
ATOM 1120 C CA . ARG A 1 142 ? -17.958 24.358 22.262 1.00 11.10 142 ARG A CA 1
ATOM 1121 C C . ARG A 1 142 ? -17.519 24.943 20.786 1.00 17.00 142 ARG A C 1
ATOM 1122 O O . ARG A 1 142 ? -16.363 25.291 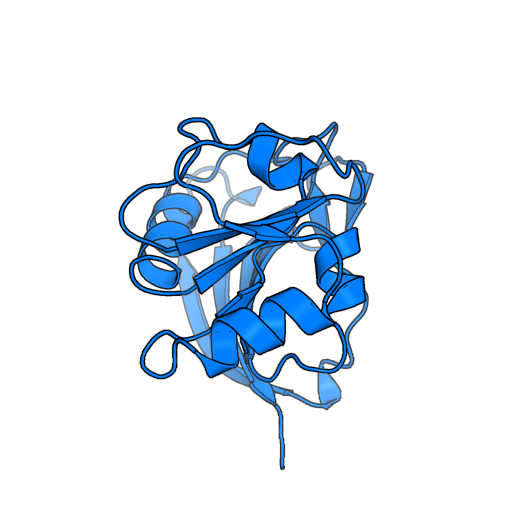20.609 1.00 15.80 142 ARG A O 1
ATOM 1130 N N . THR A 1 143 ? -18.468 25.217 19.955 1.00 17.80 143 THR A N 1
ATOM 1131 C CA . THR A 1 143 ? -18.242 25.883 18.685 1.00 16.60 143 THR A CA 1
ATOM 1132 C C . THR A 1 143 ? -18.712 27.320 18.573 1.00 21.20 143 THR A C 1
ATOM 1133 O O . THR A 1 143 ? -19.726 27.756 19.068 1.00 21.90 143 THR A O 1
ATOM 1137 N N . VAL A 1 144 ? -17.882 28.210 18.041 1.00 18.60 144 VAL A N 1
ATOM 1138 C CA . VAL A 1 144 ? -18.091 29.691 17.854 1.00 17.00 144 VAL A CA 1
ATOM 1139 C C . VAL A 1 144 ? -18.026 29.977 16.248 1.00 21.70 144 VAL A C 1
ATOM 1140 O O . VAL A 1 144 ? -16.981 29.809 15.594 1.00 17.50 144 VAL A O 1
ATOM 1144 N N . GLU A 1 145 ? -19.165 30.594 15.865 1.00 16.70 145 GLU A N 1
ATOM 1145 C CA . GLU A 1 145 ? -19.169 30.824 14.399 1.00 18.00 145 GLU A CA 1
ATOM 1146 C C . GLU A 1 145 ? -18.737 32.218 14.250 1.00 17.80 145 GLU A C 1
ATOM 1147 O O . GLU A 1 145 ? -18.676 33.070 15.081 1.00 19.30 145 GLU A O 1
ATOM 1153 N N . ASP A 1 146 ? -17.915 32.398 13.167 1.00 10.30 146 ASP A N 1
ATOM 1154 C CA . ASP A 1 146 ? -17.343 33.761 12.849 1.00 8.60 146 ASP A CA 1
ATOM 1155 C C . ASP A 1 146 ? -17.976 34.234 11.392 1.00 14.70 146 ASP A C 1
ATOM 1156 O O . ASP A 1 146 ? -18.296 33.294 10.617 1.00 16.70 146 ASP A O 1
ATOM 1161 N N . THR A 1 147 ? -18.105 35.566 11.056 1.00 17.70 147 THR A N 1
ATOM 1162 C CA . THR A 1 147 ? -18.554 35.970 9.777 1.00 19.10 147 THR A CA 1
ATOM 1163 C C . THR A 1 147 ? -17.516 35.703 8.675 1.00 15.20 147 THR A C 1
ATOM 1164 O O . THR A 1 147 ? -17.936 35.572 7.536 1.00 21.30 147 THR A O 1
ATOM 1168 N N . ASN A 1 148 ? -16.226 35.510 9.011 1.00 15.50 148 ASN A N 1
ATOM 1169 C CA . ASN A 1 148 ? -15.259 34.869 7.993 1.00 16.00 148 ASN A CA 1
ATOM 1170 C C . ASN A 1 148 ? -15.443 33.319 8.544 1.00 17.70 148 ASN A C 1
ATOM 1171 O O . ASN A 1 148 ? -15.004 32.685 9.338 1.00 16.00 148 ASN A O 1
ATOM 1176 N N . PRO A 1 149 ? -16.068 32.647 7.349 1.00 14.60 149 PRO A N 1
ATOM 1177 C CA . PRO A 1 149 ? -16.212 31.228 7.788 1.00 12.70 149 PRO A CA 1
ATOM 1178 C C . PRO A 1 149 ? -14.950 30.363 7.965 1.00 18.90 149 PRO A C 1
ATOM 1179 O O . PRO A 1 149 ? -15.080 29.218 8.656 1.00 17.50 149 PRO A O 1
ATOM 1183 N N . ALA A 1 150 ? -13.768 30.643 7.592 1.00 16.80 150 ALA A N 1
ATOM 1184 C CA . ALA A 1 150 ? -12.425 30.009 7.760 1.00 12.80 150 ALA A CA 1
ATOM 1185 C C . ALA A 1 150 ? -12.123 30.071 9.263 1.00 12.80 150 ALA A C 1
ATOM 1186 O O . ALA A 1 150 ? -11.289 29.436 9.880 1.00 15.40 150 ALA A O 1
ATOM 1188 N N . LEU A 1 151 ? -12.708 31.073 10.057 1.00 11.10 151 LEU A N 1
ATOM 1189 C CA . LEU A 1 151 ? -12.461 31.564 11.383 1.00 18.00 151 LEU A CA 1
ATOM 1190 C C . LEU A 1 151 ? -13.366 30.905 12.485 1.00 14.60 151 LEU A C 1
ATOM 1191 O O . LEU A 1 151 ? -13.276 31.098 13.671 1.00 19.70 151 LEU A O 1
ATOM 1196 N N . THR A 1 152 ? -14.473 30.295 11.999 1.00 11.20 152 THR A N 1
ATOM 1197 C CA . THR A 1 152 ? -15.410 29.504 12.774 1.00 13.60 152 THR A CA 1
ATOM 1198 C C . THR A 1 152 ? -14.480 28.366 13.512 1.00 13.60 152 THR A C 1
ATOM 1199 O O . THR A 1 152 ? -13.596 27.768 12.877 1.00 15.00 152 THR A O 1
ATOM 1203 N N . HIS A 1 153 ? -14.688 28.341 14.754 1.00 13.70 153 HIS A N 1
ATOM 1204 C CA . HIS A 1 153 ? -13.747 27.469 15.594 1.00 11.60 153 HIS A CA 1
ATOM 1205 C C . HIS A 1 153 ? -14.437 26.698 16.678 1.00 17.80 153 HIS A C 1
ATOM 1206 O O . HIS A 1 153 ? -15.342 27.183 17.275 1.00 13.60 153 HIS A O 1
ATOM 1213 N N . THR A 1 154 ? -13.772 25.683 17.079 1.00 14.00 154 THR A N 1
ATOM 1214 C CA . THR A 1 154 ? -14.340 24.787 18.097 1.00 8.70 154 THR A CA 1
ATOM 1215 C C . THR A 1 154 ? -13.226 24.713 19.227 1.00 11.60 154 THR A C 1
ATOM 1216 O O . THR A 1 154 ? -12.076 24.302 18.937 1.00 15.20 154 THR A O 1
ATOM 1220 N N . TYR A 1 155 ? -13.635 24.999 20.450 1.00 12.90 155 TYR A N 1
ATOM 1221 C CA . TYR A 1 155 ? -12.723 24.787 21.673 1.00 11.00 155 TYR A CA 1
ATOM 1222 C C . TYR A 1 155 ? -12.978 23.337 22.178 1.00 11.60 155 TYR A C 1
ATOM 1223 O O . TYR A 1 155 ? -14.088 22.970 22.477 1.00 12.40 155 TYR A O 1
ATOM 1232 N N . GLU A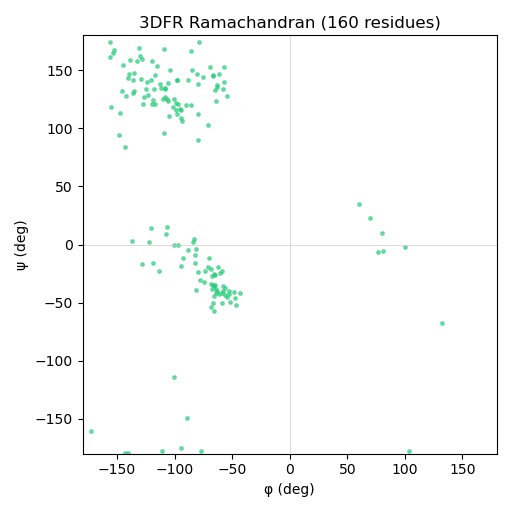 1 156 ? -11.907 22.516 22.178 1.00 11.40 156 GLU A N 1
ATOM 1233 C CA . GLU A 1 156 ? -11.986 21.147 22.654 1.00 11.30 156 GLU A CA 1
ATOM 1234 C C . GLU A 1 156 ? -11.034 21.041 23.887 1.00 15.60 156 GLU A C 1
ATOM 1235 O O . GLU A 1 156 ? -9.974 21.682 23.943 1.00 12.40 156 GLU A O 1
ATOM 1241 N N . VAL A 1 157 ? -11.562 20.163 24.783 1.00 11.50 157 VAL A N 1
ATOM 1242 C CA . VAL A 1 157 ? -10.732 19.746 26.006 1.00 7.80 157 VAL A CA 1
ATOM 1243 C C . VAL A 1 157 ? -10.484 18.222 25.894 1.00 10.30 157 VAL A C 1
ATOM 1244 O O . VAL A 1 157 ? -11.623 17.668 25.792 1.00 12.80 157 VAL A O 1
ATOM 1248 N N . TRP A 1 158 ? -9.270 17.774 25.848 1.00 9.90 158 TRP A N 1
ATOM 1249 C CA . TRP A 1 158 ? -9.112 16.392 25.745 1.00 8.90 158 TRP A CA 1
ATOM 1250 C C . TRP A 1 158 ? -8.307 15.944 26.987 1.00 10.00 158 TRP A C 1
ATOM 1251 O O . TRP A 1 158 ? -7.405 16.672 27.332 1.00 13.10 158 TRP A O 1
ATOM 1262 N N . GLN A 1 159 ? -8.663 14.780 27.538 1.00 12.20 159 GLN A N 1
ATOM 1263 C CA . GLN A 1 159 ? -7.923 14.332 28.752 1.00 13.90 159 GLN A CA 1
ATOM 1264 C C . GLN A 1 159 ? -7.506 12.888 28.416 1.00 13.30 159 GLN A C 1
ATOM 1265 O O . GLN A 1 159 ? -8.091 12.086 27.715 1.00 12.20 159 GLN A O 1
ATOM 1271 N N . LYS A 1 160 ? -6.266 12.583 28.882 1.00 10.80 160 LYS A N 1
ATOM 1272 C CA . LYS A 1 160 ? -5.469 11.351 28.677 1.00 10.00 160 LYS A CA 1
ATOM 1273 C C . LYS A 1 160 ? -6.212 10.125 29.349 1.00 10.90 160 LYS A C 1
ATOM 1274 O O . LYS A 1 160 ? -6.740 10.343 30.479 1.00 15.30 160 LYS A O 1
ATOM 1280 N N . LYS A 1 161 ? -6.511 9.061 28.612 1.00 18.80 161 LYS A N 1
ATOM 1281 C CA . LYS A 1 161 ? -7.164 7.829 29.172 1.00 16.70 161 LYS A CA 1
ATOM 1282 C C . LYS A 1 161 ? -6.406 7.151 30.349 1.00 25.90 161 LYS A C 1
ATOM 1283 O O . LYS A 1 161 ? -5.131 7.468 30.320 1.00 23.50 161 LYS A O 1
ATOM 1289 N N . ALA A 1 162 ? -6.805 6.335 31.469 1.00 51.00 162 ALA A N 1
ATOM 1290 C CA . ALA A 1 162 ? -5.957 5.501 32.394 1.00 40.70 162 ALA A CA 1
ATOM 1291 C C . ALA A 1 162 ? -5.005 4.487 31.460 1.00 97.90 162 ALA A C 1
ATOM 1292 O O . ALA A 1 162 ? -3.629 4.294 31.469 1.00 82.40 162 ALA A O 1
#

Radius of gyration: 15.41 Å; Cα contacts (8 Å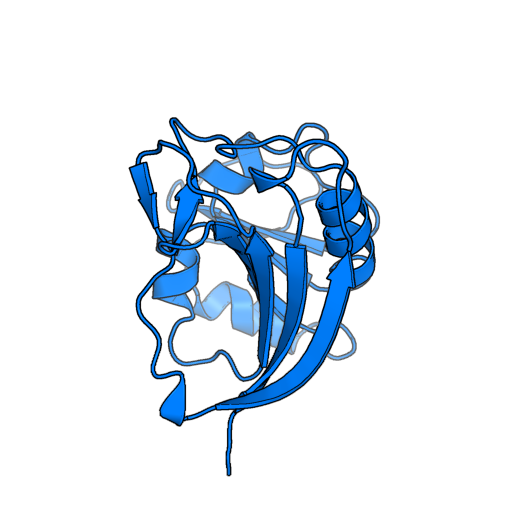, |Δi|>4): 315; chains: 1; bounding box: 42×38×39 Å

Sequence (162 aa):
TAFLWAQNRNGLIGKDGHLPWHLPDDLHYFRAQTVGKIMVVGRRTYESFPKRPLPERTNVVLTHQEDYQAQGAVVVHDVAAVFAYAKQHLDQELVIAGGAQIFTAFKDDVDTLLVTRLAGSFEGDTKMIPLNWDDFTKVSSRTVEDTNPALTHTYEVWQKKA

Secondary structure (DSSP, 8-state):
-EEEEEE-TT-EEEBTTB-SS--HHHHHHHHHTTTTSEEEEEHHHHHHSSSSS-TTSEEEEE-S-TT---TTSEEESSHHHHHHHHHH--SS-EEE---HHHHHHTGGG--EEEEEEESS----SEEPPP--GGGEEEEEEEEE--SSGGG-EEEEEEEE--

Solvent-accessible surface area: 9130 Å² total; per-residue (Å²): 42,14,0,7,14,16,15,1,159,101,11,13,19,8,58,109,54,109,86,20,25,128,5,63,52,15,80,125,30,40,109,62,46,0,44,42,48,0,0,0,0,6,66,157,37,4,78,60,23,132,56,136,43,24,70,121,27,28,2,0,0,18,11,170,81,153,114,37,161,17,163,71,19,38,42,20,68,86,44,76,29,0,66,65,46,20,169,152,55,145,136,48,118,16,4,0,15,1,21,23,122,16,2,82,47,0,96,140,65,9,65,28,0,16,0,1,75,3,52,5,55,51,143,35,92,47,131,23,21,115,25,88,74,127,65,14,69,102,89,49,62,132,85,41,163,50,148,67,106,29,21,26,2,27,7,8,33,36,84,111,112,177

Foldseek 3Di:
DEEEAEAEQVQHAPAPLEGLDDFVVSVVVVCVVFQQAEEEEEQSVQVHDPDPPPPRGAYEYAYCPPPDDGPRHNYDHAVVVVVVVVVVVPVHHYYYHDDAVSCVRCLPPHFKYFYKYFHADGDHDGGHDDHDLVQKAFPDKAWDADPPNSNTIITTMIGGHD